Protein AF-A0A7Z9A2N2-F1 (afdb_monomer)

Organism: NCBI:txid172042

Foldseek 3Di:
DKDFDADPVRAGQKIWDQDPVRDIKIKGWDADPVRHTQFIWIAHPPDGDTPTPDPHPDPPPPDPPPPDDD

Sequence (70 aa):
MQNYFYDLYDQLVKAEIFKKDGTKETWAYCYDALGRR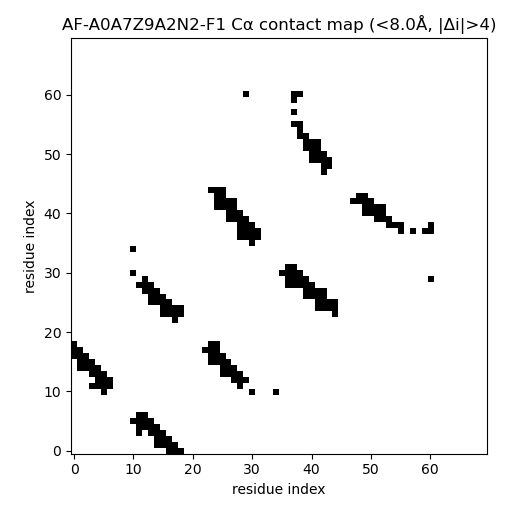IGKGRLKTENANEVSDRYSTDNACLNTPNGNDI

Mean predicted aligned error: 11.68 Å

Nearest PDB structures (foldseek):
  8cp6-assembly1_B  TM=8.562E-01  e=6.033E-02  Pseudomonas aeruginosa
  3dtd-assembly1_F-1  TM=6.486E-01  e=1.235E+00  Bartonella henselae
  4h75-assembly1_A  TM=3.794E-01  e=1.661E+00  Homo sapiens
  4uy4-assembly2_A  TM=3.807E-01  e=3.186E+00  Homo sapiens
  2ns2-assembly1_B  TM=4.046E-01  e=4.821E+00  Homo sapiens

Structure (mmCIF, N/CA/C/O backbone):
data_AF-A0A7Z9A2N2-F1
#
_entry.id   AF-A0A7Z9A2N2-F1
#
loop_
_atom_site.group_PDB
_atom_site.id
_atom_site.type_symbol
_atom_site.label_atom_id
_atom_site.label_alt_id
_atom_site.label_comp_id
_atom_site.label_asym_id
_atom_site.label_entity_id
_atom_site.label_seq_id
_atom_site.pdbx_PDB_ins_code
_atom_site.Cartn_x
_atom_site.Cartn_y
_atom_site.Cartn_z
_atom_site.occupancy
_atom_site.B_iso_or_equiv
_atom_site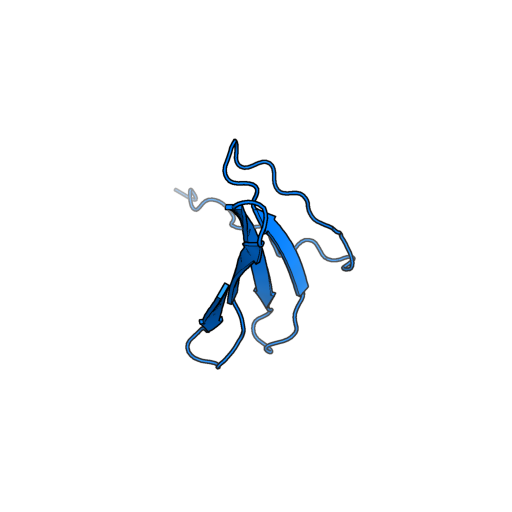.auth_seq_id
_atom_site.auth_comp_id
_atom_site.auth_asym_id
_atom_site.auth_atom_id
_atom_site.pdbx_PDB_model_num
ATOM 1 N N . MET A 1 1 ? -10.743 -3.861 15.236 1.00 83.25 1 MET A N 1
ATOM 2 C CA . MET A 1 1 ? -10.895 -4.614 13.967 1.00 83.25 1 MET A CA 1
ATOM 3 C C . MET A 1 1 ? -9.676 -4.318 13.102 1.00 83.25 1 MET A C 1
ATOM 5 O O . MET A 1 1 ? -9.083 -3.262 13.287 1.00 83.25 1 MET A O 1
ATOM 9 N N . GLN A 1 2 ? -9.249 -5.228 12.232 1.00 89.94 2 GLN A N 1
ATOM 10 C CA . GLN A 1 2 ? -8.097 -5.020 11.346 1.00 89.94 2 GLN A CA 1
ATOM 11 C C . GLN A 1 2 ? -8.473 -5.500 9.946 1.00 89.94 2 GLN A C 1
ATOM 13 O O . GLN A 1 2 ? -9.032 -6.586 9.823 1.00 89.94 2 GLN A O 1
ATOM 18 N N . ASN A 1 3 ? -8.182 -4.693 8.928 1.00 91.62 3 ASN A N 1
ATOM 19 C CA . ASN A 1 3 ? -8.381 -5.043 7.524 1.00 91.62 3 ASN A CA 1
ATOM 20 C C . ASN A 1 3 ? -7.025 -5.076 6.819 1.00 91.62 3 ASN A C 1
ATOM 22 O O . ASN A 1 3 ? -6.212 -4.164 6.990 1.00 91.62 3 ASN A O 1
ATOM 26 N N . TYR A 1 4 ? -6.809 -6.101 6.004 1.00 91.81 4 TYR A N 1
ATOM 27 C CA . TYR A 1 4 ? -5.586 -6.301 5.237 1.00 91.81 4 TYR A CA 1
ATOM 28 C C . TYR A 1 4 ? -5.926 -6.373 3.753 1.00 91.81 4 TYR A C 1
ATOM 30 O O . TYR A 1 4 ? -6.902 -7.018 3.373 1.00 91.81 4 TYR A O 1
ATOM 38 N N . PHE A 1 5 ? -5.129 -5.697 2.934 1.00 90.31 5 PHE A N 1
ATOM 39 C CA . PHE A 1 5 ? -5.288 -5.649 1.488 1.00 90.31 5 PHE A CA 1
ATOM 40 C C . PHE A 1 5 ? -4.038 -6.208 0.831 1.00 90.31 5 PHE A C 1
ATOM 42 O O . PHE A 1 5 ? -2.927 -5.774 1.147 1.00 90.31 5 PHE A O 1
ATOM 49 N N . TYR A 1 6 ? -4.250 -7.131 -0.097 1.00 91.06 6 TYR A N 1
ATOM 50 C CA . TYR A 1 6 ? -3.194 -7.823 -0.814 1.00 91.06 6 TYR A CA 1
ATOM 51 C C . TYR A 1 6 ? -3.263 -7.509 -2.309 1.00 91.06 6 TYR A C 1
ATOM 53 O O . TYR A 1 6 ? -4.340 -7.194 -2.823 1.00 91.06 6 TYR A O 1
ATOM 61 N N . ASP A 1 7 ? -2.117 -7.545 -2.984 1.00 86.06 7 ASP A N 1
ATOM 62 C CA . ASP A 1 7 ? -2.050 -7.502 -4.446 1.00 86.06 7 ASP A CA 1
ATOM 63 C C . ASP A 1 7 ? -2.235 -8.900 -5.069 1.00 86.06 7 ASP A C 1
ATOM 65 O O . ASP A 1 7 ? -2.520 -9.877 -4.380 1.00 86.06 7 ASP A O 1
ATOM 69 N N . LEU A 1 8 ? -2.079 -8.993 -6.394 1.00 89.44 8 LEU A N 1
ATOM 70 C CA . LEU A 1 8 ? -2.197 -10.249 -7.146 1.00 89.44 8 LEU A CA 1
ATOM 71 C C . LEU A 1 8 ? -1.136 -11.298 -6.759 1.00 89.44 8 LEU A C 1
ATOM 73 O O . LEU A 1 8 ? -1.324 -12.480 -7.032 1.00 89.44 8 LEU A O 1
ATOM 77 N N . TYR A 1 9 ? -0.032 -10.873 -6.149 1.00 87.19 9 TYR A N 1
ATOM 78 C CA . TYR A 1 9 ? 1.071 -11.731 -5.722 1.00 87.19 9 TYR A CA 1
ATOM 79 C C . TYR A 1 9 ? 1.000 -12.055 -4.221 1.00 87.19 9 TYR A C 1
ATOM 81 O O . TYR A 1 9 ? 2.007 -12.441 -3.629 1.00 87.19 9 TYR A O 1
ATOM 89 N N . ASP A 1 10 ? -0.167 -11.866 -3.595 1.00 88.06 10 ASP A N 1
ATOM 90 C CA . ASP A 1 10 ? -0.398 -12.058 -2.160 1.00 88.06 10 ASP A CA 1
ATOM 91 C C . ASP A 1 10 ? 0.493 -11.176 -1.261 1.00 88.06 10 ASP A C 1
ATOM 93 O O . ASP A 1 10 ? 0.785 -11.505 -0.105 1.00 88.06 10 ASP A O 1
ATOM 97 N N . GLN A 1 11 ? 0.911 -10.006 -1.751 1.00 88.50 11 GLN A N 1
ATOM 98 C CA . GLN A 1 11 ? 1.728 -9.062 -0.990 1.00 88.50 11 GLN A CA 1
ATOM 99 C C . GLN A 1 11 ? 0.853 -8.039 -0.276 1.00 88.50 11 GLN A C 1
ATOM 101 O O . GLN A 1 11 ? -0.024 -7.423 -0.876 1.00 88.50 11 GLN A O 1
ATOM 106 N N . LEU A 1 12 ? 1.102 -7.825 1.017 1.00 90.00 12 LEU A N 1
ATOM 107 C CA . LEU A 1 12 ? 0.338 -6.887 1.837 1.00 90.00 12 LEU A CA 1
ATOM 108 C C . LEU A 1 12 ? 0.620 -5.450 1.400 1.00 90.00 12 LEU A C 1
ATOM 110 O O . LEU A 1 12 ? 1.574 -4.865 1.881 1.00 90.00 12 LEU A O 1
ATOM 114 N N . VAL A 1 13 ? -0.217 -4.843 0.569 1.00 87.19 13 VAL A N 1
ATOM 115 C CA . VAL A 1 13 ? -0.013 -3.460 0.103 1.00 87.19 13 VAL A CA 1
ATOM 116 C C . VAL A 1 13 ? -0.533 -2.419 1.091 1.00 87.19 13 VAL A C 1
ATOM 118 O O . VAL A 1 13 ? 0.005 -1.314 1.191 1.00 87.19 13 VAL A O 1
ATOM 121 N N . LYS A 1 14 ? -1.573 -2.762 1.860 1.00 89.50 14 LYS A N 1
ATOM 122 C CA . LYS A 1 14 ? -2.212 -1.833 2.795 1.00 89.50 14 LYS A CA 1
ATOM 123 C C . LYS A 1 14 ? -2.793 -2.563 3.998 1.00 89.50 14 LYS A C 1
ATOM 125 O O . LYS A 1 14 ? -3.436 -3.599 3.859 1.00 89.50 14 LYS A O 1
ATOM 130 N N . ALA A 1 15 ? -2.621 -1.984 5.180 1.00 89.88 15 ALA A N 1
ATOM 131 C CA . ALA A 1 15 ? -3.271 -2.445 6.399 1.00 89.88 15 ALA A CA 1
ATOM 132 C C . ALA A 1 15 ? -4.012 -1.293 7.072 1.00 89.88 15 ALA A C 1
ATOM 134 O O . ALA A 1 15 ? -3.465 -0.206 7.256 1.00 89.88 15 ALA A O 1
ATOM 135 N N . GLU A 1 16 ? -5.253 -1.540 7.467 1.00 90.62 16 GLU A N 1
ATOM 136 C CA . GLU A 1 16 ? -6.068 -0.598 8.221 1.00 90.62 16 GLU A CA 1
ATOM 137 C C . GLU A 1 16 ? -6.350 -1.176 9.604 1.00 90.62 16 GLU A C 1
ATOM 139 O O . GLU A 1 16 ? -7.037 -2.188 9.758 1.00 90.62 16 GLU A O 1
ATOM 14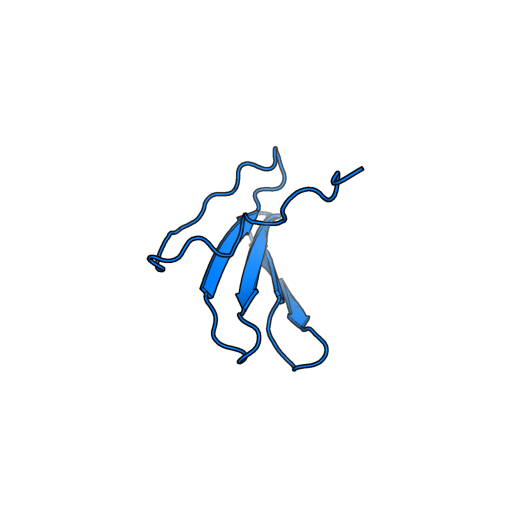4 N N . ILE A 1 17 ? -5.801 -0.529 10.623 1.00 89.62 17 ILE A N 1
ATOM 145 C CA . ILE A 1 17 ? -5.912 -0.948 12.013 1.00 89.62 17 ILE A CA 1
ATOM 146 C C . ILE A 1 17 ? -6.887 -0.009 12.706 1.00 89.62 17 ILE A C 1
ATOM 148 O O . ILE A 1 17 ? -6.633 1.188 12.834 1.00 89.62 17 ILE A O 1
ATOM 152 N N . PHE A 1 18 ? -7.996 -0.566 13.180 1.00 88.62 18 PHE A N 1
ATOM 153 C CA . PHE A 1 18 ? -8.957 0.152 14.005 1.00 88.62 18 PHE A CA 1
ATOM 154 C C . PHE A 1 18 ? -8.630 -0.117 15.463 1.00 88.62 18 PHE A C 1
ATOM 156 O O . PHE A 1 18 ? -8.818 -1.237 15.965 1.00 88.62 18 PHE A O 1
ATOM 163 N N . LYS A 1 19 ? -8.122 0.914 16.130 1.00 86.69 19 LYS A N 1
ATOM 164 C CA . LYS A 1 19 ? -7.850 0.883 17.558 1.00 86.69 19 LYS A CA 1
ATOM 165 C C . LYS A 1 19 ? -9.145 0.998 18.360 1.00 86.69 19 LYS A C 1
ATOM 167 O O . LYS A 1 19 ? -10.185 1.429 17.867 1.00 86.69 19 LYS A O 1
ATOM 172 N N . LYS A 1 20 ? -9.072 0.590 19.629 1.00 84.88 20 LYS A N 1
ATOM 173 C CA . LYS A 1 20 ? -10.196 0.680 20.576 1.00 84.88 20 LYS A CA 1
ATOM 174 C C . LYS A 1 20 ? -10.549 2.124 20.948 1.00 84.88 20 LYS A C 1
ATOM 176 O O . LYS A 1 20 ? -11.662 2.365 21.388 1.00 84.88 20 LYS A O 1
ATOM 181 N N . ASP A 1 21 ? -9.619 3.056 20.751 1.00 81.88 21 ASP A N 1
ATOM 182 C CA . ASP A 1 21 ? -9.805 4.498 20.950 1.00 81.88 21 ASP A CA 1
ATOM 183 C C . ASP A 1 21 ? -10.599 5.170 19.807 1.00 81.88 21 ASP A C 1
ATOM 185 O O . ASP A 1 21 ? -10.786 6.382 19.819 1.00 81.88 21 ASP A O 1
ATOM 189 N N . GLY A 1 22 ? -11.068 4.399 18.816 1.00 80.50 22 GLY A N 1
ATOM 190 C CA . GLY A 1 22 ? -11.798 4.904 17.651 1.00 80.50 22 GLY A CA 1
ATOM 191 C C . GLY A 1 22 ? -10.896 5.461 16.549 1.00 80.50 22 GLY A C 1
ATOM 192 O O . GLY A 1 22 ? -11.391 5.827 15.483 1.00 80.50 22 GLY A O 1
ATOM 193 N N . THR A 1 23 ? -9.576 5.492 16.753 1.00 83.75 23 THR A N 1
ATOM 194 C CA . THR A 1 23 ? -8.639 5.951 15.729 1.00 83.75 23 THR A CA 1
ATOM 195 C C . THR A 1 23 ? -8.356 4.854 14.703 1.00 83.75 23 THR A C 1
ATOM 197 O O . THR A 1 23 ? -8.232 3.664 15.017 1.00 83.75 23 THR A O 1
ATOM 200 N N . LYS A 1 24 ? -8.249 5.271 13.438 1.00 85.00 24 LYS A N 1
ATOM 201 C CA . LYS A 1 24 ? -7.862 4.411 12.320 1.00 85.00 24 LYS A CA 1
ATOM 202 C C . LYS A 1 24 ? -6.420 4.712 11.935 1.00 85.00 24 LYS A C 1
ATOM 204 O O . LYS A 1 24 ? -6.098 5.829 11.534 1.00 85.00 24 LYS A O 1
ATOM 209 N N . GLU A 1 25 ? -5.559 3.710 12.023 1.00 85.94 25 GLU A N 1
ATOM 210 C CA . GLU A 1 25 ? -4.199 3.776 11.498 1.00 85.94 25 GLU A CA 1
ATOM 211 C C . GLU A 1 25 ? -4.151 3.072 10.150 1.00 85.94 25 GLU A C 1
ATOM 213 O O . GLU A 1 25 ? -4.514 1.902 10.044 1.00 85.94 25 GLU A O 1
ATOM 218 N N . THR A 1 26 ? -3.686 3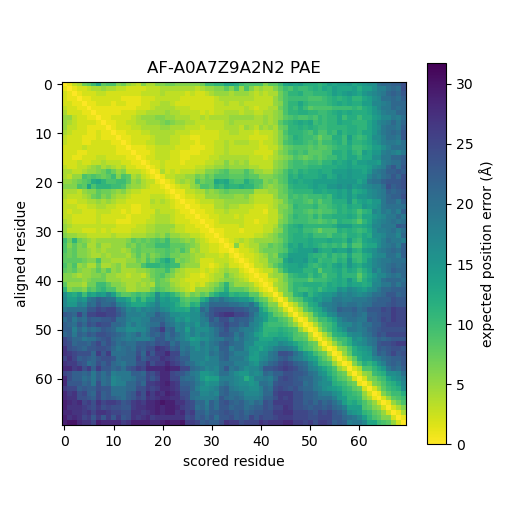.778 9.124 1.00 85.88 26 THR A N 1
ATOM 219 C CA . THR A 1 26 ? -3.474 3.185 7.807 1.00 85.88 26 THR A CA 1
ATOM 220 C C . THR A 1 26 ? -1.980 3.047 7.566 1.00 85.88 26 THR A C 1
ATOM 222 O O . THR A 1 26 ? -1.221 4.001 7.727 1.00 85.88 26 THR A O 1
ATOM 225 N N . TRP A 1 27 ? -1.557 1.852 7.186 1.00 86.69 27 TRP A N 1
ATOM 226 C CA . TRP A 1 27 ? -0.189 1.539 6.801 1.00 86.69 27 TRP A CA 1
ATOM 227 C C . TRP A 1 27 ? -0.165 1.169 5.326 1.00 86.69 27 TRP A C 1
ATOM 229 O O . TRP A 1 27 ? -1.019 0.407 4.874 1.00 86.69 27 TRP A O 1
ATOM 239 N N . ALA A 1 28 ? 0.812 1.697 4.601 1.00 84.44 28 ALA A N 1
ATOM 240 C CA . ALA A 1 28 ? 1.128 1.309 3.237 1.00 84.44 28 ALA A CA 1
ATOM 241 C C . ALA A 1 28 ? 2.481 0.603 3.217 1.00 84.44 28 ALA A C 1
ATOM 243 O O . ALA A 1 28 ? 3.398 0.960 3.966 1.00 84.44 28 ALA A O 1
ATOM 244 N N . TYR A 1 29 ? 2.593 -0.397 2.360 1.00 84.19 29 TYR A N 1
ATOM 245 C CA . TYR A 1 29 ? 3.806 -1.175 2.185 1.00 84.19 29 TYR A CA 1
ATOM 246 C C . TYR A 1 29 ? 4.165 -1.196 0.707 1.00 84.19 29 TYR A C 1
ATOM 248 O O . TYR A 1 29 ? 3.294 -1.319 -0.153 1.00 84.19 29 TYR A O 1
ATOM 256 N N . CYS A 1 30 ? 5.458 -1.084 0.434 1.00 79.12 30 CYS A N 1
ATOM 257 C CA . CYS A 1 30 ? 5.992 -1.091 -0.917 1.00 79.12 30 CYS A CA 1
ATOM 258 C C . CYS A 1 30 ? 6.910 -2.293 -1.080 1.00 79.12 30 CYS A C 1
ATOM 260 O O . CYS A 1 30 ? 7.705 -2.605 -0.185 1.00 79.12 30 CYS A O 1
ATOM 262 N N . TYR A 1 31 ? 6.803 -2.937 -2.234 1.00 83.31 31 TYR A N 1
ATOM 263 C CA . TYR A 1 31 ? 7.587 -4.099 -2.614 1.00 83.31 31 TYR A CA 1
ATOM 264 C C . TYR A 1 31 ? 8.274 -3.816 -3.946 1.00 83.31 31 TYR A C 1
ATOM 266 O O . TYR A 1 31 ? 7.752 -3.056 -4.763 1.00 83.31 31 TYR A O 1
ATOM 274 N N . ASP A 1 32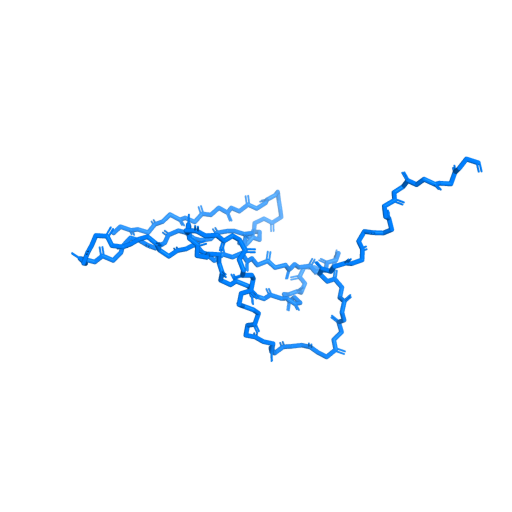 ? 9.455 -4.389 -4.149 1.00 80.50 32 ASP A N 1
ATOM 275 C CA . ASP A 1 32 ? 10.087 -4.395 -5.464 1.00 80.50 32 ASP A CA 1
ATOM 276 C C . ASP A 1 32 ? 9.474 -5.470 -6.381 1.00 80.50 32 ASP A C 1
ATOM 278 O O . ASP A 1 32 ? 8.643 -6.277 -5.967 1.00 80.50 32 ASP A O 1
ATOM 282 N N . ALA A 1 33 ? 9.911 -5.508 -7.642 1.00 78.38 33 ALA A N 1
ATOM 283 C CA . ALA A 1 33 ? 9.439 -6.489 -8.622 1.00 78.38 33 ALA A CA 1
ATOM 284 C C . ALA A 1 33 ? 9.807 -7.952 -8.283 1.00 78.38 33 ALA A C 1
ATOM 286 O O . ALA A 1 33 ? 9.285 -8.869 -8.911 1.00 78.38 33 ALA A O 1
ATOM 287 N N . LEU A 1 34 ? 10.700 -8.179 -7.313 1.00 82.94 34 LEU A N 1
ATOM 288 C CA . LEU A 1 34 ? 11.072 -9.508 -6.814 1.00 82.94 34 LEU A CA 1
ATOM 289 C C . LEU A 1 34 ? 10.269 -9.905 -5.564 1.00 82.94 34 LEU A C 1
ATOM 291 O O . LEU A 1 34 ? 10.496 -10.974 -5.000 1.00 82.94 34 LEU A O 1
ATOM 295 N N . GLY A 1 35 ? 9.357 -9.045 -5.113 1.00 77.50 35 GLY A N 1
ATOM 296 C CA . GLY A 1 35 ? 8.515 -9.254 -3.943 1.00 77.50 35 GLY A CA 1
ATOM 297 C C . GLY A 1 35 ? 9.199 -8.992 -2.600 1.00 77.50 35 GLY A C 1
ATOM 298 O O . GLY A 1 35 ? 8.737 -9.440 -1.546 1.00 77.50 35 GLY A O 1
ATOM 299 N N . ARG A 1 36 ? 10.318 -8.264 -2.591 1.00 82.69 36 ARG A N 1
ATOM 300 C CA . ARG A 1 36 ? 10.999 -7.847 -1.358 1.00 82.69 36 ARG A CA 1
ATOM 301 C C . ARG A 1 36 ? 10.393 -6.539 -0.872 1.00 82.69 36 ARG A C 1
ATOM 303 O O . ARG A 1 36 ? 10.275 -5.584 -1.632 1.00 82.69 36 ARG A O 1
ATOM 310 N N . ARG A 1 37 ? 10.040 -6.466 0.413 1.00 81.31 37 ARG A N 1
ATOM 311 C CA . ARG A 1 37 ? 9.505 -5.238 1.016 1.00 81.31 37 ARG A CA 1
ATOM 312 C C . ARG A 1 37 ? 10.601 -4.174 1.119 1.00 81.31 37 ARG A C 1
ATOM 314 O O . ARG A 1 37 ? 11.508 -4.320 1.934 1.00 81.31 37 ARG A O 1
ATOM 321 N N . I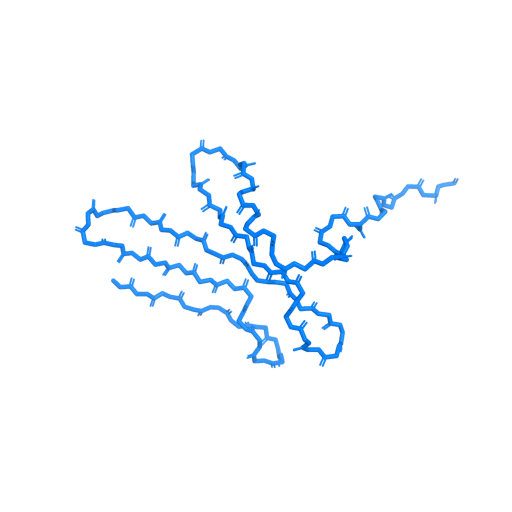LE A 1 38 ? 10.455 -3.096 0.357 1.00 83.56 38 ILE A N 1
ATOM 322 C CA . ILE A 1 38 ? 11.389 -1.958 0.283 1.00 83.56 38 ILE A CA 1
ATOM 323 C C . ILE A 1 38 ? 10.930 -0.745 1.100 1.00 83.56 38 ILE A C 1
ATOM 325 O O . ILE A 1 38 ? 11.695 0.191 1.314 1.00 83.56 38 ILE A O 1
ATOM 329 N N . GLY A 1 39 ? 9.681 -0.739 1.575 1.00 79.19 39 GLY A N 1
ATOM 330 C CA . GLY A 1 39 ? 9.148 0.400 2.314 1.00 79.19 39 GLY A CA 1
ATOM 331 C C . GLY A 1 39 ? 7.954 0.067 3.196 1.00 79.19 39 GLY A C 1
ATOM 332 O O . GLY A 1 39 ? 7.178 -0.855 2.927 1.00 79.19 39 GLY A O 1
ATOM 333 N N . LYS A 1 40 ? 7.810 0.853 4.264 1.00 83.19 40 LYS A N 1
ATOM 334 C CA . LYS A 1 40 ? 6.623 0.906 5.117 1.00 83.19 40 LYS A CA 1
ATOM 335 C C . LYS A 1 40 ? 6.357 2.366 5.480 1.00 83.19 40 LYS A C 1
ATOM 337 O O . LYS A 1 40 ? 7.216 3.023 6.060 1.00 83.19 40 LYS A O 1
ATOM 342 N N . GLY A 1 41 ? 5.170 2.860 5.154 1.00 80.62 41 GLY A N 1
ATOM 343 C CA . GLY A 1 41 ? 4.740 4.225 5.449 1.00 80.62 41 GLY A CA 1
ATOM 344 C C . GLY A 1 41 ? 3.463 4.235 6.273 1.00 80.62 41 GLY A C 1
ATOM 345 O O . GLY A 1 41 ? 2.575 3.402 6.072 1.00 80.62 41 GLY A O 1
ATOM 346 N N . ARG A 1 42 ? 3.356 5.175 7.214 1.00 82.00 42 ARG A N 1
ATOM 347 C CA . ARG A 1 42 ? 2.110 5.412 7.943 1.00 82.00 42 ARG A CA 1
ATOM 348 C C . ARG A 1 42 ? 1.353 6.580 7.321 1.00 82.00 42 ARG A C 1
ATOM 350 O O . ARG A 1 42 ? 1.855 7.698 7.278 1.00 82.00 42 ARG A O 1
ATOM 357 N N . LEU A 1 43 ? 0.120 6.320 6.904 1.00 73.69 43 LEU A N 1
ATOM 358 C CA . LEU A 1 43 ? -0.818 7.308 6.383 1.00 73.69 43 LEU A CA 1
ATOM 359 C C . LEU A 1 43 ? -1.713 7.778 7.541 1.00 73.69 43 LEU A C 1
ATOM 361 O O . LEU A 1 43 ? -2.539 7.012 8.049 1.00 73.69 43 LEU A O 1
ATOM 365 N N .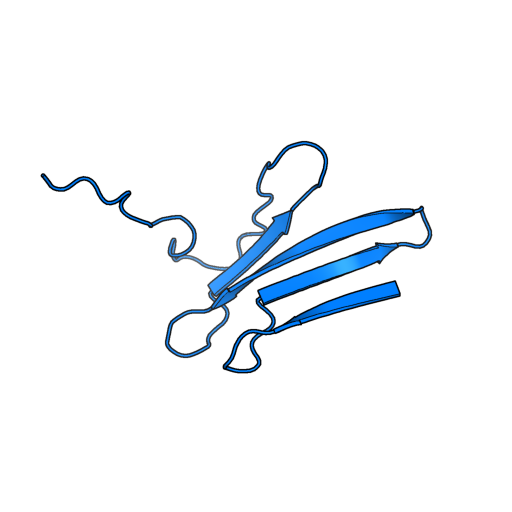 LYS A 1 44 ? -1.527 9.021 8.005 1.00 67.06 44 LYS A N 1
ATOM 366 C CA . LYS A 1 44 ? -2.448 9.673 8.951 1.00 67.06 44 LYS A CA 1
ATOM 367 C C . LYS A 1 44 ? -3.541 10.406 8.167 1.00 67.06 44 LYS A C 1
ATOM 369 O O . LYS A 1 44 ? -3.248 11.182 7.268 1.00 67.06 44 LYS A O 1
ATOM 374 N N . THR A 1 45 ? -4.796 10.142 8.521 1.00 55.88 45 THR A N 1
ATOM 375 C CA . THR A 1 45 ? -6.003 10.538 7.772 1.00 55.88 45 THR A CA 1
ATOM 376 C C . THR A 1 45 ? -6.314 12.043 7.792 1.00 55.88 45 THR A C 1
ATOM 378 O O . THR A 1 45 ? -7.242 12.461 7.116 1.00 55.88 45 THR A O 1
ATOM 381 N N . GLU A 1 46 ? -5.578 12.882 8.524 1.0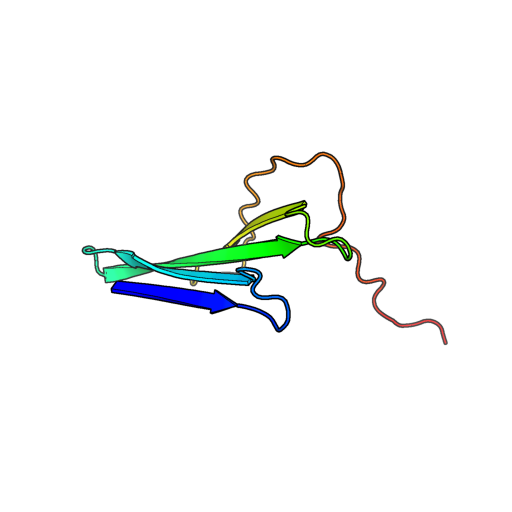0 52.69 46 GLU A N 1
ATOM 382 C CA . GLU A 1 46 ? -5.938 14.305 8.658 1.00 52.69 46 GLU A CA 1
ATOM 383 C C . GLU A 1 46 ? -5.198 15.262 7.719 1.00 52.69 46 GLU A C 1
ATOM 385 O O . GLU A 1 46 ? -5.696 16.352 7.501 1.00 52.69 46 GLU A O 1
ATOM 390 N N . ASN A 1 47 ? -4.073 14.857 7.127 1.00 42.44 47 ASN A N 1
ATOM 391 C CA . ASN A 1 47 ? -3.366 15.523 6.027 1.00 42.44 47 ASN A CA 1
ATOM 392 C C . ASN A 1 47 ? -2.241 14.565 5.627 1.00 42.44 47 ASN A C 1
ATOM 394 O O . ASN A 1 47 ? -1.505 14.133 6.513 1.00 42.44 47 ASN A O 1
ATOM 398 N N . ALA A 1 48 ? -2.129 14.202 4.348 1.00 45.28 48 ALA A N 1
ATOM 399 C CA . ALA A 1 48 ? -1.170 13.229 3.819 1.00 45.28 48 ALA A CA 1
ATOM 400 C C . ALA A 1 48 ? 0.295 13.656 4.045 1.00 45.28 48 ALA A C 1
ATOM 402 O O . ALA A 1 48 ? 0.983 14.078 3.126 1.00 45.28 48 ALA A O 1
ATOM 403 N N . ASN A 1 49 ? 0.770 13.564 5.284 1.00 42.97 49 ASN A N 1
ATOM 404 C CA . ASN A 1 49 ? 2.162 13.732 5.646 1.00 42.97 49 ASN A CA 1
ATOM 405 C C . ASN A 1 49 ? 2.698 12.341 5.961 1.00 42.97 49 ASN A C 1
ATOM 407 O O . ASN A 1 49 ? 2.415 11.739 7.001 1.00 42.97 49 ASN A O 1
ATOM 411 N N . GLU A 1 50 ? 3.387 11.811 4.965 1.00 50.44 50 GLU A N 1
ATOM 412 C CA . GLU A 1 50 ? 3.978 10.489 4.903 1.00 50.44 50 GLU A CA 1
ATOM 413 C C . GLU A 1 50 ? 5.034 10.359 6.006 1.00 50.44 50 GLU A C 1
ATOM 415 O O . GLU A 1 50 ? 6.181 10.780 5.856 1.00 50.44 50 GLU A O 1
ATOM 420 N N . VAL A 1 51 ? 4.668 9.785 7.155 1.00 48.34 51 VAL A N 1
ATOM 421 C CA . VAL A 1 51 ? 5.673 9.427 8.161 1.00 48.34 51 VAL A CA 1
ATOM 422 C C . VAL A 1 51 ? 6.290 8.107 7.713 1.00 48.34 51 VAL A C 1
ATOM 424 O O . VAL A 1 51 ? 5.754 7.020 7.950 1.00 48.34 51 VAL A O 1
ATOM 427 N N . SER A 1 52 ? 7.383 8.238 6.964 1.00 50.78 52 SER A N 1
ATOM 428 C CA . SER A 1 52 ? 8.274 7.152 6.573 1.00 50.78 52 SER A CA 1
ATOM 429 C C . SER A 1 52 ? 9.173 6.815 7.764 1.00 50.78 52 SER A C 1
ATOM 431 O O . SER A 1 52 ? 10.147 7.519 8.032 1.00 50.78 52 SER A O 1
ATOM 433 N N . ASP A 1 53 ? 8.853 5.738 8.486 1.00 46.84 53 ASP A N 1
ATOM 434 C CA . ASP A 1 53 ? 9.829 5.082 9.362 1.00 46.84 53 ASP A CA 1
ATOM 435 C C . ASP A 1 53 ? 10.820 4.356 8.445 1.00 46.84 53 ASP A C 1
ATOM 437 O O . ASP A 1 53 ? 10.637 3.196 8.062 1.00 46.84 53 ASP A O 1
ATOM 441 N N . ARG A 1 54 ? 11.831 5.106 7.998 1.00 44.59 54 ARG A N 1
ATOM 442 C CA . ARG A 1 54 ? 12.863 4.646 7.069 1.00 44.59 54 ARG A CA 1
ATOM 443 C C . ARG A 1 54 ? 13.723 3.573 7.730 1.00 44.59 54 ARG A C 1
ATOM 445 O O . ARG A 1 54 ? 14.684 3.876 8.427 1.00 44.59 54 ARG A O 1
ATOM 452 N N . TYR A 1 55 ? 13.428 2.322 7.409 1.00 49.72 55 TYR A N 1
ATOM 453 C CA . TYR A 1 55 ? 14.439 1.276 7.323 1.00 49.72 55 TYR A CA 1
ATOM 454 C C . TYR A 1 55 ? 14.498 0.770 5.877 1.00 49.72 55 TYR A C 1
ATOM 456 O O . TYR A 1 55 ? 14.029 -0.325 5.598 1.00 49.72 55 TYR A O 1
ATOM 464 N N . SER A 1 56 ? 15.009 1.589 4.952 1.00 42.62 56 SER A N 1
ATOM 465 C CA . SER A 1 56 ? 15.721 1.104 3.757 1.00 42.62 56 SER A CA 1
ATOM 466 C C . SER A 1 56 ? 16.449 2.260 3.072 1.00 42.62 56 SER A C 1
ATOM 468 O O . SER A 1 56 ? 15.925 3.370 2.981 1.00 42.62 56 SER A O 1
ATOM 470 N N . THR A 1 57 ? 17.673 2.001 2.630 1.00 46.22 57 THR A N 1
ATOM 471 C CA . THR A 1 57 ? 18.680 2.957 2.136 1.00 46.22 57 THR A CA 1
ATOM 472 C C . THR A 1 57 ? 18.562 3.180 0.620 1.00 46.22 57 THR A C 1
ATOM 474 O O . THR A 1 57 ? 19.536 3.468 -0.069 1.00 46.22 57 THR A O 1
ATOM 477 N N . ASP A 1 58 ? 17.365 3.045 0.062 1.00 40.69 58 ASP A N 1
ATOM 478 C CA . ASP A 1 58 ? 17.178 2.970 -1.379 1.00 40.69 58 ASP A CA 1
ATOM 479 C C . ASP A 1 58 ? 15.791 3.508 -1.755 1.00 40.69 58 ASP A C 1
ATOM 481 O O . ASP A 1 58 ? 14.736 2.933 -1.496 1.00 40.69 58 ASP A O 1
ATOM 485 N N . ASN A 1 59 ? 15.825 4.717 -2.317 1.00 47.91 59 ASN A N 1
ATOM 486 C CA . ASN A 1 59 ? 14.714 5.639 -2.538 1.00 47.91 59 ASN A CA 1
ATOM 487 C C . ASN A 1 59 ? 13.784 5.223 -3.697 1.00 47.91 59 ASN A C 1
ATOM 489 O O . ASN A 1 59 ? 13.593 5.985 -4.643 1.00 47.91 59 ASN A O 1
ATOM 493 N N . ALA A 1 60 ? 13.193 4.031 -3.662 1.00 47.94 60 ALA A N 1
ATOM 494 C CA . ALA A 1 60 ? 12.315 3.560 -4.742 1.00 47.94 60 ALA A CA 1
ATOM 495 C C . ALA A 1 60 ? 10.816 3.877 -4.542 1.00 47.94 60 ALA A C 1
ATOM 497 O O . ALA A 1 60 ? 10.004 3.519 -5.384 1.00 47.94 60 ALA A O 1
ATOM 498 N N . CYS A 1 61 ? 10.427 4.565 -3.462 1.00 51.56 61 CYS A N 1
ATOM 499 C CA . CYS A 1 61 ? 9.010 4.835 -3.166 1.00 51.56 61 CYS A CA 1
ATOM 500 C C . CYS A 1 61 ? 8.510 6.230 -3.608 1.00 51.56 61 CYS A C 1
ATOM 502 O O . CYS A 1 61 ? 7.337 6.520 -3.413 1.00 51.56 61 CYS A O 1
ATOM 504 N N . LEU A 1 62 ? 9.359 7.086 -4.203 1.00 50.53 62 LEU A N 1
ATOM 505 C CA . LEU A 1 62 ? 8.960 8.409 -4.734 1.00 50.53 62 LEU A CA 1
ATOM 506 C C . LEU A 1 62 ? 9.423 8.695 -6.175 1.00 50.53 62 LEU A C 1
ATOM 508 O O . LEU A 1 62 ? 9.196 9.789 -6.680 1.00 50.53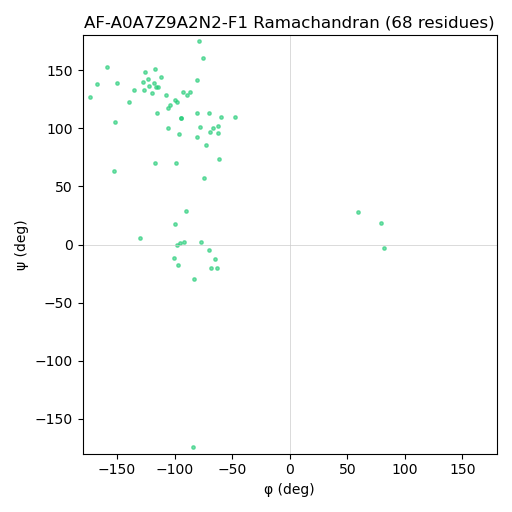 62 LEU A O 1
ATOM 512 N N . ASN A 1 63 ? 10.023 7.731 -6.877 1.00 43.62 63 ASN A N 1
ATOM 513 C CA . ASN A 1 63 ? 10.417 7.925 -8.275 1.00 43.62 63 ASN A CA 1
ATOM 514 C C . ASN A 1 63 ? 9.383 7.315 -9.224 1.00 43.62 63 ASN A C 1
ATOM 516 O O . ASN A 1 63 ? 9.658 6.341 -9.918 1.00 43.62 63 ASN A O 1
ATOM 520 N N . THR A 1 64 ? 8.201 7.919 -9.300 1.00 36.16 64 THR A N 1
ATOM 521 C CA . THR A 1 64 ? 7.589 8.053 -10.623 1.00 36.16 64 THR A CA 1
ATOM 522 C C . THR A 1 64 ? 8.279 9.250 -11.274 1.00 36.16 64 THR A C 1
ATOM 524 O O . THR A 1 64 ? 8.080 10.365 -10.780 1.00 36.16 64 THR A O 1
ATOM 527 N N . PRO A 1 65 ? 9.075 9.100 -12.352 1.00 42.69 65 PRO A N 1
ATOM 528 C CA . PRO A 1 65 ? 9.221 10.220 -13.259 1.00 42.69 65 PRO A CA 1
ATOM 529 C C . PRO A 1 65 ? 7.801 10.490 -13.733 1.00 42.69 65 PRO A C 1
ATOM 531 O O . PRO A 1 65 ? 7.162 9.647 -14.363 1.00 42.69 65 PRO A O 1
ATOM 534 N N . ASN A 1 66 ? 7.264 11.613 -13.275 1.00 42.56 66 ASN A N 1
ATOM 535 C CA . ASN A 1 66 ? 6.042 12.181 -13.789 1.00 42.56 66 ASN A CA 1
ATOM 536 C C . ASN A 1 66 ? 6.195 12.167 -15.314 1.00 42.56 66 ASN A C 1
ATOM 538 O O . ASN A 1 66 ? 7.086 12.835 -15.835 1.00 42.56 66 ASN A O 1
ATOM 542 N N . GLY A 1 67 ? 5.434 11.313 -15.998 1.00 44.75 67 GLY A N 1
ATOM 543 C CA . GLY A 1 67 ? 5.513 11.176 -17.443 1.00 44.75 67 GLY A CA 1
ATOM 544 C C . GLY A 1 67 ? 5.118 12.501 -18.074 1.00 44.75 67 GLY A C 1
ATOM 545 O O . GLY A 1 67 ? 3.940 12.832 -18.098 1.00 44.75 67 GLY A O 1
ATOM 546 N N . ASN A 1 68 ? 6.112 13.258 -18.522 1.00 47.50 68 ASN A N 1
ATOM 547 C CA . ASN A 1 68 ? 5.997 14.396 -19.426 1.00 47.50 68 ASN A CA 1
ATOM 548 C C . ASN A 1 68 ? 7.320 14.510 -20.194 1.00 47.50 68 ASN A C 1
ATOM 550 O O . ASN A 1 68 ? 8.042 15.493 -20.063 1.00 47.50 68 ASN A O 1
ATOM 554 N N . ASP A 1 69 ? 7.626 13.476 -20.975 1.00 38.97 69 ASP A N 1
ATOM 555 C CA . ASP A 1 69 ? 8.524 13.604 -22.118 1.00 38.97 69 ASP A CA 1
ATOM 556 C C . ASP A 1 69 ? 7.623 13.790 -23.353 1.00 38.97 69 ASP A C 1
ATOM 558 O O . ASP A 1 69 ? 7.071 12.821 -23.881 1.00 38.97 69 ASP A O 1
ATOM 562 N N . ILE A 1 70 ? 7.397 15.054 -23.734 1.00 42.38 70 ILE A N 1
ATOM 563 C CA . ILE A 1 70 ? 6.938 15.458 -25.076 1.00 42.38 70 ILE A CA 1
ATOM 564 C C . ILE A 1 70 ? 8.141 15.853 -25.926 1.00 42.38 70 ILE A C 1
ATOM 566 O O . ILE A 1 70 ? 9.096 16.425 -25.353 1.00 42.38 70 ILE A O 1
#

pLDDT: mean 70.34, std 19.32, range [36.16, 91.81]

Radius of gyration: 14.22 Å; Cα contacts (8 Å, |Δi|>4): 107; chains: 1; bounding box: 30×28×46 Å

Solvent-accessible surface area (backbone atoms only — not comparable to full-atom values): 4527 Å² total; per-residue (Å²): 96,75,49,80,40,62,51,98,83,72,42,68,41,35,38,40,41,41,48,95,87,74,50,69,47,35,36,39,40,40,60,47,100,86,68,49,77,55,44,52,33,40,49,47,91,87,60,92,58,74,50,60,68,79,80,59,98,61,84,74,88,74,70,68,77,77,89,76,87,128

Secondary structure (DSSP, 8-state):
-EEEEE-TTS-EEEEEEE-TTS-EEEEEEEE-TTS-EEEEEEE-TTS---EE----SS--SS----S---